Protein AF-A0AB38SPW8-F1 (afdb_monomer)

Solvent-accessible surface area (backbone atoms only — not comparable to full-atom values): 7689 Å² total; per-residue (Å²): 143,69,77,67,73,59,54,62,64,39,61,71,31,59,85,76,38,49,25,60,32,23,37,50,50,33,51,51,52,56,50,49,40,52,75,70,67,44,68,59,58,47,69,52,60,93,46,96,91,50,92,47,53,79,38,78,51,54,71,66,60,35,42,54,54,44,21,67,72,74,71,40,68,67,61,32,56,51,54,50,52,46,43,52,53,12,48,35,24,71,69,79,40,89,57,50,68,67,61,51,50,54,44,49,56,54,50,51,53,53,46,48,69,77,43,65,87,68,58,81,48,73,65,55,54,51,51,55,60,59,72,76,108

Nearest PDB structures (foldseek):
  5mr6-assembly1_E  TM=3.112E-01  e=9.398E+00  Streptomyces sp.

Foldseek 3Di:
DCLVVLVVVLVVCLVPAQLVSLLSLLVSLVVVLVVVVQDQWDFDDPDPVDGGDIDGDDSLVSLVSVCVVVVHPVSSVLSVLSNVSSVCSVVVHHDDSVSSVVSVVSVVVSCCVVCVPPDCPPVNVVVVVVVVD

Sequence (133 aa):
MMGIATLHPSYGLYWVDYSVCASRLRTSLERMMDHFSVAKTRIQKKDPSKLGKRRALDLSARIDMFAKKVGTTEHSETLHALRTIGNLGVHSSKVSQAAMLDTYQLYERALEDLFKDRGESTKDIIKRLRAHR

Structure (mmCIF, N/CA/C/O backbone):
data_AF-A0AB38SPW8-F1
#
_entry.id   AF-A0AB38SPW8-F1
#
loop_
_atom_site.group_PDB
_atom_site.id
_atom_site.type_symbol
_atom_site.label_atom_id
_atom_site.label_alt_id
_atom_site.label_comp_id
_atom_site.label_asym_id
_atom_site.label_entity_id
_atom_site.label_seq_id
_atom_site.pdbx_PDB_ins_code
_atom_site.Cartn_x
_atom_site.Cartn_y
_atom_site.Cartn_z
_atom_site.occupancy
_atom_site.B_iso_or_equiv
_atom_site.auth_seq_id
_atom_site.auth_comp_id
_atom_site.auth_asym_id
_atom_site.auth_atom_id
_atom_site.pdbx_PDB_model_num
ATOM 1 N N . MET A 1 1 ? -8.115 -17.132 2.938 1.00 41.41 1 MET A N 1
ATOM 2 C CA . MET A 1 1 ? -6.715 -17.572 2.747 1.00 41.41 1 MET A CA 1
ATOM 3 C C . MET A 1 1 ? -6.291 -17.329 1.293 1.00 41.41 1 MET A C 1
ATOM 5 O O . MET A 1 1 ? -6.201 -18.265 0.520 1.00 41.41 1 MET A O 1
ATOM 9 N N . MET A 1 2 ? -6.133 -16.067 0.869 1.00 42.22 2 MET A N 1
ATOM 10 C CA . MET A 1 2 ? -5.901 -15.734 -0.556 1.00 42.22 2 MET A CA 1
ATOM 11 C C . MET A 1 2 ? -4.826 -14.649 -0.774 1.00 42.22 2 MET A C 1
ATOM 13 O O . MET A 1 2 ? -4.406 -14.429 -1.905 1.00 42.22 2 MET A O 1
ATOM 17 N N . GLY A 1 3 ? -4.329 -14.018 0.301 1.00 36.84 3 GLY A N 1
ATOM 18 C CA . GLY A 1 3 ? -3.216 -13.057 0.239 1.00 36.84 3 GLY A CA 1
ATOM 19 C C . GLY A 1 3 ? -1.845 -13.710 0.021 1.00 36.84 3 GLY A C 1
ATOM 20 O O . GLY A 1 3 ? -1.005 -13.147 -0.667 1.00 36.84 3 GLY A O 1
ATOM 21 N N . ILE A 1 4 ? -1.647 -14.936 0.519 1.00 48.09 4 ILE A N 1
ATOM 22 C CA . ILE A 1 4 ? -0.383 -15.685 0.373 1.00 48.09 4 ILE A CA 1
ATOM 23 C C . ILE A 1 4 ? -0.200 -16.196 -1.072 1.00 48.09 4 ILE A C 1
ATOM 25 O O . ILE A 1 4 ? 0.916 -16.285 -1.578 1.00 48.09 4 ILE A O 1
ATOM 29 N N . ALA A 1 5 ? -1.302 -16.463 -1.783 1.00 48.09 5 ALA A N 1
ATOM 30 C CA . ALA A 1 5 ? -1.282 -17.143 -3.080 1.00 48.09 5 ALA A CA 1
ATOM 31 C C . ALA A 1 5 ? -0.628 -16.338 -4.224 1.00 48.09 5 ALA A C 1
ATOM 33 O O . ALA A 1 5 ? -0.257 -16.922 -5.237 1.00 48.09 5 ALA A O 1
ATOM 34 N N . THR A 1 6 ? -0.471 -15.016 -4.093 1.00 51.75 6 THR A N 1
ATOM 35 C CA . THR A 1 6 ? 0.195 -14.179 -5.113 1.00 51.75 6 THR A CA 1
ATOM 36 C C . THR A 1 6 ? 1.625 -13.790 -4.789 1.00 51.75 6 THR A C 1
ATOM 38 O O . THR A 1 6 ? 2.342 -13.389 -5.701 1.00 51.75 6 THR A O 1
ATOM 41 N N . LEU A 1 7 ? 2.042 -13.921 -3.530 1.00 56.75 7 LEU A N 1
ATOM 42 C CA . LEU A 1 7 ? 3.407 -13.607 -3.118 1.00 56.75 7 LEU A CA 1
ATOM 43 C C . LEU A 1 7 ? 4.380 -14.696 -3.602 1.00 56.75 7 LEU A C 1
ATOM 45 O O . LEU A 1 7 ? 5.448 -14.402 -4.123 1.00 56.75 7 LEU A O 1
ATOM 49 N N . HIS A 1 8 ? 3.974 -15.966 -3.535 1.00 57.25 8 HIS A N 1
ATOM 50 C CA . HIS A 1 8 ? 4.803 -17.090 -3.981 1.00 57.25 8 HIS A CA 1
ATOM 51 C C . HIS A 1 8 ? 5.211 -17.010 -5.472 1.00 57.25 8 HIS A C 1
ATOM 53 O O . HIS A 1 8 ? 6.401 -17.104 -5.770 1.00 57.25 8 HIS A O 1
ATOM 59 N N . PRO A 1 9 ? 4.296 -16.762 -6.436 1.00 56.66 9 PRO A N 1
ATOM 60 C CA . PRO A 1 9 ? 4.699 -16.574 -7.830 1.00 56.66 9 PRO A CA 1
ATOM 61 C C . PRO A 1 9 ? 5.486 -15.276 -8.100 1.00 56.66 9 PRO A C 1
ATOM 63 O O . PRO A 1 9 ? 6.168 -15.212 -9.121 1.00 56.66 9 PRO A O 1
ATOM 66 N N . SER A 1 10 ? 5.445 -14.250 -7.233 1.00 54.62 10 SER A N 1
ATOM 67 C CA . SER A 1 10 ? 6.253 -13.033 -7.440 1.00 54.62 10 SER A CA 1
ATOM 68 C C . SER A 1 10 ? 7.738 -13.249 -7.130 1.00 54.62 10 SER A C 1
ATOM 70 O O . SER A 1 10 ? 8.581 -12.688 -7.826 1.00 54.62 10 SER A O 1
ATOM 72 N N . TYR A 1 11 ? 8.074 -14.113 -6.164 1.00 57.47 11 TYR A N 1
ATOM 73 C CA . TYR A 1 11 ? 9.465 -14.506 -5.887 1.00 57.47 11 TYR A CA 1
ATOM 74 C C . TYR A 1 11 ? 10.111 -15.261 -7.057 1.00 57.47 11 TYR A C 1
ATOM 76 O O . TYR A 1 11 ? 11.290 -15.060 -7.338 1.00 57.47 11 TYR A O 1
ATOM 84 N N . GLY A 1 12 ? 9.341 -16.073 -7.792 1.00 56.03 12 GLY A N 1
ATOM 85 C CA . GLY A 1 12 ? 9.834 -16.771 -8.987 1.00 56.03 12 GLY A CA 1
ATOM 86 C C . GLY A 1 12 ? 10.189 -15.836 -10.152 1.00 56.03 12 GLY A C 1
ATOM 87 O O . GLY A 1 12 ? 11.064 -16.155 -10.949 1.00 56.03 12 GLY A O 1
ATOM 88 N N . LEU A 1 13 ? 9.552 -14.661 -10.230 1.00 54.31 13 LEU A N 1
ATOM 89 C CA . LEU A 1 13 ? 9.802 -13.651 -11.267 1.00 54.31 13 LEU A CA 1
ATOM 90 C C . LEU A 1 13 ? 10.884 -12.632 -10.881 1.00 54.31 13 LEU A C 1
ATOM 92 O O . LEU A 1 13 ? 11.370 -11.921 -11.762 1.00 54.31 13 LEU A O 1
ATOM 96 N N . TYR A 1 14 ? 11.282 -12.570 -9.602 1.00 50.28 14 TYR A N 1
ATOM 97 C CA . TYR A 1 14 ? 12.326 -11.659 -9.108 1.00 50.28 14 TYR A CA 1
ATOM 98 C C . TYR A 1 14 ? 13.643 -11.817 -9.878 1.00 50.28 14 TYR A C 1
ATOM 100 O O . TYR A 1 14 ? 14.349 -10.843 -10.101 1.00 50.28 14 TYR A O 1
ATOM 108 N N . TRP A 1 15 ? 13.934 -13.027 -10.353 1.00 54.03 15 TRP 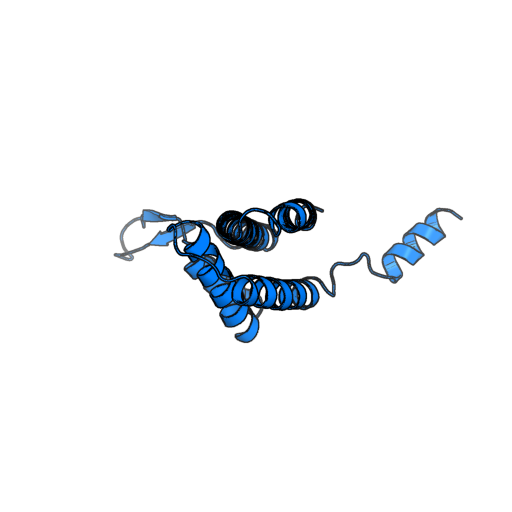A N 1
ATOM 109 C CA . TRP A 1 15 ? 15.149 -13.339 -11.105 1.00 54.03 15 TRP A CA 1
ATOM 110 C C . TRP A 1 15 ? 15.041 -13.086 -12.619 1.00 54.03 15 TRP A C 1
ATOM 112 O O . TRP A 1 15 ? 16.022 -13.288 -13.327 1.00 54.03 15 TRP A O 1
ATOM 122 N N . VAL A 1 16 ? 13.872 -12.664 -13.126 1.00 62.25 16 VAL A N 1
ATOM 123 C CA . VAL A 1 16 ? 13.577 -12.604 -14.573 1.00 62.25 16 VAL A CA 1
ATOM 124 C C . VAL A 1 16 ? 13.152 -11.205 -15.035 1.00 62.25 16 VAL A C 1
ATOM 126 O O . VAL A 1 16 ? 13.664 -10.733 -16.045 1.00 62.25 16 VAL A O 1
ATOM 129 N N . ASP A 1 17 ? 12.255 -10.519 -14.311 1.00 75.31 17 ASP A N 1
ATOM 130 C CA . ASP A 1 17 ? 11.791 -9.168 -14.677 1.00 75.31 17 ASP A CA 1
ATOM 131 C C . ASP A 1 17 ? 11.225 -8.392 -13.465 1.00 75.31 17 ASP A C 1
ATOM 133 O O . ASP A 1 17 ? 10.139 -8.681 -12.941 1.00 75.31 17 ASP A O 1
ATOM 137 N N . TYR A 1 18 ? 11.953 -7.359 -13.029 1.00 77.81 18 TYR A N 1
ATOM 138 C CA . TYR A 1 18 ? 11.565 -6.501 -11.903 1.00 77.81 18 TYR A CA 1
ATOM 139 C C . TYR A 1 18 ? 10.311 -5.661 -12.174 1.00 77.81 18 TYR A C 1
ATOM 141 O O . TYR A 1 18 ? 9.543 -5.390 -11.248 1.00 77.81 18 TYR A O 1
ATOM 149 N N . SER A 1 19 ? 10.056 -5.280 -13.424 1.00 77.50 19 SER A N 1
ATOM 150 C CA . SER A 1 19 ? 8.868 -4.513 -13.798 1.00 77.50 19 SER A CA 1
ATOM 151 C C . SER A 1 19 ? 7.610 -5.377 -13.685 1.00 77.50 19 SER A C 1
ATOM 153 O O . SER A 1 19 ? 6.594 -4.941 -13.130 1.00 77.50 19 SER A O 1
ATOM 155 N N . VAL A 1 20 ? 7.694 -6.650 -14.084 1.00 81.50 20 VAL A N 1
ATOM 156 C CA . VAL A 1 20 ? 6.607 -7.612 -13.852 1.00 81.50 20 VAL A CA 1
ATOM 157 C C . VAL A 1 20 ? 6.392 -7.827 -12.351 1.00 81.50 20 VAL A C 1
ATOM 159 O O . VAL A 1 20 ? 5.244 -7.792 -11.899 1.00 81.50 20 VAL A O 1
ATOM 162 N N . CYS A 1 21 ? 7.457 -7.969 -11.557 1.00 82.62 21 CYS A N 1
ATOM 163 C CA . CYS A 1 21 ? 7.348 -8.100 -10.099 1.00 82.62 21 CYS A CA 1
ATOM 164 C C . CYS A 1 21 ? 6.623 -6.914 -9.453 1.00 82.62 21 CYS A C 1
ATOM 166 O O . CYS A 1 21 ? 5.662 -7.109 -8.706 1.00 82.62 21 CYS A O 1
ATOM 168 N N . ALA A 1 22 ? 7.025 -5.688 -9.792 1.00 84.00 22 ALA A N 1
ATOM 169 C CA . ALA A 1 22 ? 6.387 -4.466 -9.316 1.00 84.00 22 ALA A CA 1
ATOM 170 C C . ALA A 1 22 ? 4.882 -4.436 -9.659 1.00 84.00 22 ALA A C 1
ATOM 172 O O . ALA A 1 22 ? 4.043 -4.166 -8.794 1.00 84.00 22 ALA A O 1
ATOM 173 N N . SER A 1 23 ? 4.505 -4.813 -10.886 1.00 84.69 23 SER A N 1
ATOM 174 C CA . SER A 1 23 ? 3.090 -4.869 -11.289 1.00 84.69 23 SER A CA 1
ATOM 175 C C . SER A 1 23 ? 2.269 -5.891 -10.476 1.00 84.69 23 SER A C 1
ATOM 177 O O . SER A 1 23 ? 1.108 -5.642 -10.115 1.00 84.69 23 SER A O 1
ATOM 179 N N . ARG A 1 24 ? 2.871 -7.038 -10.128 1.00 87.44 24 ARG A N 1
ATOM 180 C CA . ARG A 1 24 ? 2.243 -8.078 -9.297 1.00 87.44 24 ARG A CA 1
ATOM 181 C C . ARG A 1 24 ? 2.108 -7.636 -7.849 1.00 87.44 24 ARG A C 1
ATOM 183 O O . ARG A 1 24 ? 1.055 -7.871 -7.257 1.00 87.44 24 ARG A O 1
ATOM 190 N N . LEU A 1 25 ? 3.097 -6.921 -7.320 1.00 87.94 25 LEU A N 1
ATOM 191 C CA . LEU A 1 25 ? 3.023 -6.316 -5.994 1.00 87.94 25 LEU A CA 1
ATOM 192 C C . LEU A 1 25 ? 1.873 -5.307 -5.913 1.00 87.94 25 LEU A C 1
ATOM 194 O O . LEU A 1 25 ? 1.058 -5.374 -4.993 1.00 87.94 25 LEU A O 1
ATOM 198 N N . ARG A 1 26 ? 1.717 -4.449 -6.930 1.00 89.94 26 ARG A N 1
ATOM 199 C CA . ARG A 1 26 ? 0.579 -3.517 -7.031 1.00 89.94 26 ARG A CA 1
ATOM 200 C C . ARG A 1 26 ? -0.764 -4.250 -6.999 1.00 89.94 26 ARG A C 1
ATOM 202 O O . ARG A 1 26 ? -1.674 -3.857 -6.276 1.00 89.94 26 ARG A O 1
ATOM 209 N N . THR A 1 27 ? -0.872 -5.344 -7.750 1.00 91.12 27 THR A N 1
ATOM 210 C CA . THR A 1 27 ? -2.079 -6.188 -7.772 1.00 91.12 27 THR A CA 1
ATOM 211 C C . THR A 1 27 ? -2.342 -6.821 -6.400 1.00 91.12 27 THR A C 1
ATOM 213 O O . THR A 1 27 ? -3.485 -6.907 -5.955 1.00 91.12 27 THR A O 1
ATOM 216 N N . SER A 1 28 ? -1.290 -7.247 -5.697 1.00 90.50 28 SER A N 1
ATOM 217 C CA . SER A 1 28 ? -1.390 -7.767 -4.330 1.00 90.50 28 SER A CA 1
ATOM 218 C C . SER A 1 28 ? -1.899 -6.698 -3.356 1.00 90.50 28 SER A C 1
ATOM 220 O O . SER A 1 28 ? -2.773 -6.970 -2.532 1.00 90.50 28 SER A O 1
ATOM 222 N N . LEU A 1 29 ? -1.442 -5.452 -3.504 1.00 91.19 29 LEU A N 1
ATOM 223 C CA . LEU A 1 29 ? -1.918 -4.314 -2.719 1.00 91.19 29 LEU A CA 1
ATOM 224 C C . LEU A 1 29 ? -3.406 -4.012 -2.977 1.00 91.19 29 LEU A C 1
ATOM 226 O O . LEU A 1 29 ? -4.164 -3.791 -2.035 1.00 91.19 29 LEU A O 1
ATOM 230 N N . GLU A 1 30 ? -3.871 -4.087 -4.228 1.00 92.00 30 GLU A N 1
ATOM 231 C CA . GLU A 1 30 ? -5.303 -3.964 -4.555 1.00 92.00 30 GLU A CA 1
ATOM 232 C C . GLU A 1 30 ? -6.147 -5.050 -3.875 1.00 92.00 30 GLU A C 1
ATOM 234 O O . GLU A 1 30 ? -7.219 -4.759 -3.336 1.00 92.00 30 GLU A O 1
ATOM 239 N N . ARG A 1 31 ? -5.648 -6.293 -3.851 1.00 90.38 31 ARG A N 1
ATOM 240 C CA . ARG A 1 31 ? -6.297 -7.417 -3.160 1.00 90.38 31 ARG A CA 1
ATOM 241 C C . ARG A 1 31 ? -6.298 -7.243 -1.647 1.00 90.38 31 ARG A C 1
ATOM 243 O O . ARG A 1 31 ? -7.265 -7.624 -0.996 1.00 90.38 31 ARG A O 1
ATOM 250 N N . MET A 1 32 ? -5.256 -6.644 -1.078 1.00 89.50 32 MET A N 1
ATOM 251 C CA . MET A 1 32 ? -5.236 -6.289 0.340 1.00 89.50 32 MET A CA 1
ATOM 252 C C . MET A 1 32 ? -6.342 -5.278 0.664 1.00 89.50 32 MET A C 1
ATOM 254 O O . MET A 1 32 ? -7.075 -5.463 1.634 1.00 89.50 32 MET A O 1
ATOM 258 N N . MET A 1 33 ? -6.522 -4.249 -0.167 1.00 92.06 33 MET A N 1
ATOM 259 C CA . MET A 1 33 ? -7.621 -3.293 0.010 1.00 92.06 33 MET A CA 1
ATOM 260 C C . MET A 1 33 ? -8.993 -3.979 -0.080 1.00 92.06 33 MET A C 1
ATOM 262 O O . MET A 1 33 ? -9.912 -3.629 0.662 1.00 92.06 33 MET A O 1
ATOM 266 N N . ASP A 1 34 ? -9.132 -4.976 -0.960 1.00 91.81 34 ASP A N 1
ATOM 267 C CA . ASP A 1 34 ? -10.335 -5.811 -1.052 1.00 91.81 34 ASP A CA 1
ATOM 268 C C . ASP A 1 34 ? -10.551 -6.642 0.223 1.00 91.81 34 ASP A C 1
ATOM 270 O O . ASP A 1 34 ? -11.660 -6.653 0.752 1.00 91.81 34 ASP A O 1
ATOM 274 N N . HIS A 1 35 ? -9.499 -7.271 0.757 1.00 88.56 35 HIS A N 1
ATOM 275 C CA . HIS A 1 35 ? -9.541 -8.059 1.999 1.00 88.56 35 HIS A CA 1
ATOM 276 C C . HIS A 1 35 ? -10.014 -7.234 3.200 1.00 88.56 35 HIS A C 1
ATOM 278 O O . HIS A 1 35 ? -10.766 -7.718 4.039 1.00 88.56 35 HIS A O 1
ATOM 284 N N . PHE A 1 36 ? -9.614 -5.965 3.272 1.00 88.31 36 PHE A N 1
ATOM 285 C CA . PHE A 1 36 ? -10.057 -5.045 4.319 1.00 88.31 36 PHE A CA 1
ATOM 286 C C . PHE A 1 36 ? -11.389 -4.342 4.014 1.00 88.31 36 PHE A C 1
ATOM 288 O O . PHE A 1 36 ? -11.779 -3.422 4.745 1.00 88.31 36 PHE A O 1
ATOM 295 N N . SER A 1 37 ? -12.105 -4.762 2.968 1.00 91.25 37 SER A N 1
ATOM 296 C CA . SER A 1 37 ? -13.394 -4.204 2.543 1.00 91.25 37 SER A CA 1
ATOM 297 C C . SER A 1 37 ? -13.351 -2.691 2.308 1.00 91.25 37 SER A C 1
ATOM 299 O O . SER A 1 37 ? -14.291 -1.965 2.637 1.00 91.25 37 SER A O 1
ATOM 301 N N . VAL A 1 38 ? -12.244 -2.185 1.756 1.00 91.81 38 VAL A N 1
ATOM 302 C CA . VAL A 1 38 ? -12.113 -0.774 1.379 1.00 91.81 38 VAL A CA 1
ATOM 303 C C . VAL A 1 38 ? -12.932 -0.526 0.118 1.00 91.81 38 VAL A C 1
ATOM 305 O O . VAL A 1 38 ? -12.738 -1.200 -0.900 1.00 91.81 38 VAL A O 1
ATOM 308 N N . ALA A 1 39 ? -13.827 0.463 0.172 1.00 91.81 39 ALA A N 1
ATOM 309 C CA . ALA A 1 39 ? -14.739 0.788 -0.919 1.00 91.81 39 ALA A CA 1
ATOM 310 C C . ALA A 1 39 ? -14.005 0.971 -2.261 1.00 91.81 39 ALA A C 1
ATOM 312 O O . ALA A 1 39 ? -12.966 1.623 -2.340 1.00 91.81 39 ALA A O 1
ATOM 313 N N . LYS A 1 40 ? -14.578 0.416 -3.335 1.00 91.81 40 LYS A N 1
ATOM 314 C CA . LYS A 1 40 ? -14.063 0.552 -4.713 1.00 91.81 40 LYS A CA 1
ATOM 315 C C . LYS A 1 40 ? -14.622 1.769 -5.442 1.00 91.81 40 LYS A C 1
ATOM 317 O O . LYS A 1 40 ? -14.141 2.135 -6.506 1.00 91.81 40 LYS A O 1
ATOM 322 N N . THR A 1 41 ? -15.675 2.376 -4.902 1.00 91.56 41 THR A N 1
ATOM 323 C CA . THR A 1 41 ? -16.383 3.479 -5.549 1.00 91.56 41 THR A CA 1
ATOM 324 C C . THR A 1 41 ? -16.828 4.508 -4.532 1.00 91.56 41 THR A C 1
ATOM 326 O O . THR A 1 41 ? -17.261 4.134 -3.444 1.00 91.56 41 THR A O 1
ATOM 329 N N . ARG A 1 42 ? -16.836 5.780 -4.924 1.00 87.50 42 ARG A N 1
ATOM 330 C CA . ARG A 1 42 ? -17.402 6.881 -4.141 1.00 87.50 42 ARG A CA 1
ATOM 331 C C . ARG A 1 42 ? -18.461 7.610 -4.956 1.00 87.50 42 ARG A C 1
ATOM 333 O O . ARG A 1 42 ? -18.341 7.742 -6.174 1.00 87.50 42 ARG A O 1
ATOM 340 N N . ILE A 1 43 ? -19.491 8.104 -4.278 1.00 86.44 43 ILE A N 1
ATOM 341 C CA . ILE A 1 43 ? -20.452 9.030 -4.874 1.00 86.44 43 ILE A CA 1
ATOM 342 C C . ILE A 1 43 ? -19.819 10.423 -4.846 1.00 86.44 43 ILE A C 1
ATOM 344 O O . ILE A 1 43 ? -19.567 10.974 -3.777 1.00 86.44 43 ILE A O 1
ATOM 348 N N . GLN A 1 44 ? -19.538 10.998 -6.015 1.00 76.81 44 GLN A N 1
ATOM 349 C CA . GLN A 1 44 ? -19.210 12.419 -6.117 1.00 76.81 44 GLN A CA 1
ATOM 350 C C . GLN A 1 44 ? -20.515 13.210 -6.217 1.00 76.81 44 GLN A C 1
ATOM 352 O O . GLN A 1 44 ? -21.162 13.227 -7.267 1.00 76.81 44 GLN A O 1
ATOM 357 N N . LYS A 1 45 ? -20.894 13.874 -5.123 1.00 72.44 45 LYS A N 1
ATOM 358 C CA . LYS A 1 45 ? -21.898 14.940 -5.154 1.00 72.44 45 LYS A CA 1
ATOM 359 C C . LYS A 1 45 ? -21.184 16.262 -5.433 1.00 72.44 45 LYS A C 1
ATOM 361 O O . LYS A 1 45 ? -20.378 16.701 -4.624 1.00 72.44 45 LYS A O 1
ATOM 366 N N . LYS A 1 46 ? -21.450 16.856 -6.600 1.00 67.62 46 LYS A N 1
ATOM 367 C CA . LYS A 1 46 ? -21.061 18.245 -6.918 1.00 67.62 46 LYS A CA 1
ATOM 368 C C . LYS A 1 46 ? -22.072 19.259 -6.377 1.00 67.62 46 LYS A C 1
ATOM 370 O O . LYS A 1 46 ? -21.712 20.400 -6.144 1.00 67.62 46 LYS A O 1
ATOM 375 N N . ASP A 1 47 ? -23.314 18.821 -6.195 1.00 72.94 47 ASP A N 1
ATOM 376 C CA . ASP A 1 47 ? -24.444 19.620 -5.740 1.00 72.94 47 ASP A CA 1
ATOM 377 C C . ASP A 1 47 ? -25.263 18.746 -4.770 1.00 72.94 47 ASP A C 1
ATOM 379 O O . ASP A 1 47 ? -25.596 17.609 -5.133 1.00 72.94 47 ASP A O 1
ATOM 383 N N . PRO A 1 48 ? -25.541 19.201 -3.535 1.00 70.69 48 PRO A N 1
ATOM 384 C CA . PRO A 1 48 ? -26.322 18.436 -2.566 1.00 70.69 48 PRO A CA 1
ATOM 385 C C . PRO A 1 48 ? -27.758 18.142 -3.030 1.00 70.69 48 PRO A C 1
ATOM 387 O O . PRO A 1 48 ? -28.334 17.162 -2.557 1.00 70.69 48 PRO A O 1
ATOM 390 N N . SER A 1 49 ? -28.295 18.915 -3.984 1.00 69.56 49 SER A N 1
ATOM 391 C CA . SER A 1 49 ? -29.652 18.760 -4.526 1.00 69.56 49 SER A CA 1
ATOM 392 C C . SER A 1 49 ? -29.796 17.689 -5.620 1.00 69.56 49 SER A C 1
ATOM 394 O O . SER A 1 49 ? -30.915 17.308 -5.957 1.00 69.56 49 SER A O 1
ATOM 396 N N . LYS A 1 50 ? -28.692 17.161 -6.176 1.00 75.38 50 LYS A N 1
ATOM 397 C CA . LYS A 1 50 ? -28.717 16.182 -7.283 1.00 75.38 50 LYS A CA 1
ATOM 398 C C . LYS A 1 50 ? -28.153 14.824 -6.868 1.00 75.38 50 LYS A C 1
ATOM 400 O O . LYS A 1 50 ? -27.235 14.728 -6.047 1.00 75.38 50 LYS A O 1
ATOM 405 N N . LEU A 1 51 ? -28.661 13.750 -7.486 1.00 72.44 51 LEU A N 1
ATOM 406 C CA . LEU A 1 51 ? -28.058 12.420 -7.352 1.00 72.44 51 LEU A CA 1
ATOM 407 C C . LEU A 1 51 ? -26.606 12.464 -7.852 1.00 72.44 51 LEU A C 1
ATOM 409 O O . LEU A 1 51 ? -26.322 12.813 -8.999 1.00 72.44 51 LEU A O 1
ATOM 413 N N . GLY A 1 52 ? -25.672 12.134 -6.960 1.00 79.50 52 GLY A N 1
ATOM 414 C CA . GLY A 1 52 ? -24.248 12.147 -7.264 1.00 79.50 52 GLY A CA 1
ATOM 415 C C . GLY A 1 52 ? -23.857 11.011 -8.209 1.00 79.50 52 GLY A C 1
ATOM 416 O O . GLY A 1 52 ? -24.437 9.926 -8.180 1.00 79.50 52 GLY A O 1
ATOM 417 N N . LYS A 1 53 ? -22.829 11.238 -9.032 1.00 83.50 53 LYS A N 1
ATOM 418 C CA . LYS A 1 53 ? -22.309 10.206 -9.939 1.00 83.50 53 LYS A CA 1
ATOM 419 C C . LYS A 1 53 ? -21.391 9.254 -9.175 1.00 83.50 53 LYS A C 1
ATOM 421 O O . LYS A 1 53 ? -20.507 9.695 -8.435 1.00 83.50 53 LYS A O 1
ATOM 426 N N . ARG A 1 54 ? -21.570 7.947 -9.378 1.00 87.12 54 ARG A N 1
ATOM 427 C CA . ARG A 1 54 ? -20.667 6.918 -8.849 1.00 87.12 54 ARG A CA 1
ATOM 428 C C . ARG A 1 54 ? -19.375 6.924 -9.665 1.00 87.12 54 ARG A C 1
ATOM 430 O O . ARG A 1 54 ? -19.420 6.793 -10.884 1.00 87.12 54 ARG A O 1
ATOM 437 N N . ARG A 1 55 ? -18.229 7.083 -9.003 1.00 88.06 55 ARG A N 1
ATOM 438 C CA . ARG A 1 55 ? -16.900 6.971 -9.623 1.00 88.06 55 ARG A CA 1
ATOM 439 C C . ARG A 1 55 ? -16.081 5.890 -8.938 1.00 88.06 55 ARG A C 1
ATOM 441 O O . ARG A 1 55 ? -16.193 5.722 -7.723 1.00 88.06 55 ARG A O 1
ATOM 448 N N . ALA A 1 56 ? -15.275 5.175 -9.719 1.00 89.50 56 ALA A N 1
ATOM 449 C CA . ALA A 1 56 ? -14.270 4.265 -9.188 1.00 89.50 56 ALA A CA 1
ATOM 450 C C . ALA A 1 56 ? -13.212 5.051 -8.401 1.00 89.50 56 ALA A C 1
ATOM 452 O O . ALA A 1 56 ? -12.873 6.179 -8.762 1.00 89.50 56 ALA A O 1
ATOM 453 N N . LEU A 1 57 ? -12.744 4.464 -7.305 1.00 91.38 57 LEU A N 1
ATOM 454 C CA . LEU A 1 57 ? -11.616 4.964 -6.533 1.00 91.38 57 LEU A CA 1
ATOM 455 C C . LEU A 1 57 ? -10.341 4.323 -7.073 1.00 91.38 57 LEU A C 1
ATOM 457 O O . LEU A 1 57 ? -10.297 3.106 -7.263 1.00 91.38 57 LEU A O 1
ATOM 461 N N . ASP A 1 58 ? -9.318 5.140 -7.303 1.00 93.38 58 ASP A N 1
ATOM 462 C CA . ASP A 1 58 ? -7.982 4.641 -7.603 1.00 93.38 58 ASP A CA 1
ATOM 463 C C . ASP A 1 58 ? -7.326 4.031 -6.352 1.00 93.38 58 ASP A C 1
ATOM 465 O O . ASP A 1 58 ? -7.822 4.146 -5.226 1.00 93.38 58 ASP A O 1
ATOM 469 N N . LEU A 1 59 ? -6.194 3.355 -6.547 1.00 92.75 59 LEU A N 1
ATOM 470 C CA . LEU A 1 59 ? -5.479 2.712 -5.449 1.00 92.75 59 LEU A CA 1
ATOM 471 C C . LEU A 1 59 ? -4.984 3.725 -4.401 1.00 92.75 59 LEU A C 1
ATOM 473 O O . LEU A 1 59 ? -4.989 3.398 -3.219 1.00 92.75 59 LEU A O 1
ATOM 477 N N . SER A 1 60 ? -4.634 4.954 -4.804 1.00 93.69 60 SER A N 1
ATOM 478 C CA . SER A 1 60 ? -4.246 6.029 -3.876 1.00 93.69 60 SER A CA 1
ATOM 479 C C . SER A 1 60 ? -5.352 6.313 -2.873 1.00 93.69 60 SER A C 1
ATOM 481 O O . SER A 1 60 ? -5.158 6.200 -1.668 1.00 93.69 60 SER A O 1
ATOM 483 N N . ALA A 1 61 ? -6.538 6.634 -3.384 1.00 92.88 61 ALA A N 1
ATOM 484 C CA . ALA A 1 61 ? -7.678 7.010 -2.575 1.00 92.88 61 ALA A CA 1
ATOM 485 C C . ALA A 1 61 ? -8.145 5.844 -1.697 1.00 92.88 61 ALA A C 1
ATOM 487 O O . ALA A 1 61 ? -8.626 6.059 -0.586 1.00 92.88 61 ALA A O 1
ATOM 488 N N . ARG A 1 62 ? -7.990 4.601 -2.174 1.00 94.81 62 ARG A N 1
ATOM 489 C CA . ARG A 1 62 ? -8.258 3.406 -1.365 1.00 94.81 62 ARG A CA 1
ATOM 490 C C . ARG A 1 62 ? -7.265 3.268 -0.207 1.00 94.81 62 ARG A C 1
ATOM 492 O O . ARG A 1 62 ? -7.714 3.001 0.903 1.00 94.81 62 ARG A O 1
ATOM 499 N N . ILE A 1 63 ? -5.970 3.512 -0.424 1.00 93.19 63 ILE A N 1
ATOM 500 C CA . ILE A 1 63 ? -4.958 3.527 0.649 1.00 93.19 63 ILE A CA 1
ATOM 501 C C . ILE A 1 63 ? -5.281 4.612 1.683 1.00 93.19 63 ILE A C 1
ATOM 503 O O . ILE A 1 63 ? -5.310 4.322 2.875 1.00 93.19 63 ILE A O 1
ATOM 507 N N . ASP A 1 64 ? -5.640 5.822 1.250 1.00 91.50 64 ASP A N 1
ATOM 508 C CA . ASP A 1 64 ? -5.992 6.912 2.173 1.00 91.50 64 ASP A CA 1
ATOM 509 C C . ASP A 1 64 ? -7.228 6.573 3.023 1.00 91.50 64 ASP A C 1
ATOM 511 O O . ASP A 1 64 ? -7.299 6.878 4.215 1.00 91.50 64 ASP A O 1
ATOM 515 N N . MET A 1 65 ? -8.229 5.926 2.418 1.00 90.62 65 MET A N 1
ATOM 516 C CA . MET A 1 65 ? -9.404 5.438 3.143 1.00 90.62 65 MET A CA 1
ATOM 517 C C . MET A 1 65 ? -9.053 4.312 4.116 1.00 90.62 65 MET A C 1
ATOM 519 O O . MET A 1 65 ? -9.620 4.249 5.206 1.00 90.62 65 MET A O 1
ATOM 523 N N . PHE A 1 66 ? -8.137 3.428 3.730 1.00 91.00 66 PHE A N 1
ATOM 524 C CA . PHE A 1 66 ? -7.655 2.354 4.585 1.00 91.00 66 PHE A CA 1
ATOM 525 C C . PHE A 1 66 ? -6.897 2.891 5.802 1.00 91.00 66 PHE A C 1
ATOM 527 O O . PHE A 1 66 ? -7.212 2.502 6.924 1.00 91.00 66 PHE A O 1
ATOM 534 N N . ALA A 1 67 ? -5.981 3.838 5.607 1.00 88.44 67 ALA A N 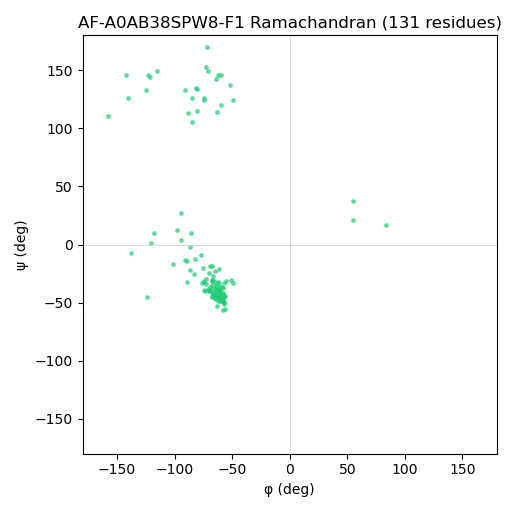1
ATOM 535 C CA . ALA A 1 67 ? -5.237 4.475 6.689 1.00 88.44 67 ALA A CA 1
ATOM 536 C C . ALA A 1 67 ? -6.173 5.143 7.707 1.00 88.44 67 ALA A C 1
ATOM 538 O O . ALA A 1 67 ? -6.033 4.943 8.910 1.00 88.44 67 ALA A O 1
ATOM 539 N N . LYS A 1 68 ? -7.214 5.842 7.229 1.00 87.81 68 LYS A N 1
ATOM 540 C CA . LYS A 1 68 ? -8.270 6.400 8.094 1.00 87.81 68 LYS A CA 1
ATOM 541 C C . LYS A 1 68 ? -9.041 5.334 8.873 1.00 87.81 68 LYS A C 1
ATOM 543 O O . LYS A 1 68 ? -9.490 5.607 9.978 1.00 87.81 68 LYS A O 1
ATOM 548 N N . LYS A 1 69 ? -9.225 4.144 8.295 1.00 86.31 69 LYS A N 1
ATOM 549 C CA . LYS A 1 69 ? -9.932 3.024 8.930 1.00 86.31 69 LYS A CA 1
ATOM 550 C C . LYS A 1 69 ? -9.094 2.351 10.021 1.00 86.31 69 LYS A C 1
ATOM 552 O O . LYS A 1 69 ? -9.662 1.942 11.026 1.00 86.31 69 LYS A O 1
ATOM 557 N N . VAL A 1 70 ? -7.787 2.204 9.809 1.00 82.38 70 VAL A N 1
ATOM 558 C CA . VAL A 1 70 ? -6.866 1.554 10.762 1.00 82.38 70 VAL A CA 1
ATOM 559 C C . VAL A 1 70 ? -6.326 2.539 11.804 1.00 82.38 70 VAL A C 1
ATOM 561 O O . VAL A 1 70 ? -5.955 2.128 12.896 1.00 82.38 70 VAL A O 1
ATOM 564 N N . GLY A 1 71 ? -6.344 3.841 11.507 1.00 79.06 71 GLY A N 1
ATOM 565 C CA . GLY A 1 71 ? -5.960 4.894 12.446 1.00 79.06 71 GLY A CA 1
ATOM 566 C C . GLY A 1 71 ? -4.455 5.154 12.524 1.00 79.06 71 GLY A C 1
ATOM 567 O O . GLY A 1 71 ? -4.014 5.786 13.478 1.00 79.06 71 GLY A O 1
ATOM 568 N N . THR A 1 72 ? -3.664 4.699 11.545 1.00 75.31 72 THR A N 1
ATOM 569 C CA . THR A 1 72 ? -2.208 4.912 11.526 1.00 75.31 72 THR A CA 1
ATOM 570 C C . THR A 1 72 ? -1.757 5.580 10.226 1.00 75.31 72 THR A C 1
ATOM 572 O O . THR A 1 72 ? -2.160 5.203 9.121 1.00 75.31 72 THR A O 1
ATOM 575 N N . THR A 1 73 ? -0.920 6.610 10.353 1.00 75.81 73 THR A N 1
ATOM 576 C CA . THR A 1 73 ? -0.320 7.328 9.215 1.00 75.81 73 THR A CA 1
ATOM 577 C C . THR A 1 73 ? 0.822 6.535 8.585 1.00 75.81 73 THR A C 1
ATOM 579 O O . THR A 1 73 ? 0.963 6.544 7.365 1.00 75.81 73 THR A O 1
ATOM 582 N N . GLU A 1 74 ? 1.562 5.775 9.393 1.00 78.19 74 GLU A N 1
ATOM 583 C CA . GLU A 1 74 ? 2.691 4.936 8.970 1.00 78.19 74 GLU A CA 1
ATOM 584 C C . GLU A 1 74 ? 2.292 3.901 7.905 1.00 78.19 74 GLU A C 1
ATOM 586 O O . GLU A 1 74 ? 2.979 3.734 6.894 1.00 78.19 74 GLU A O 1
ATOM 591 N N . HIS A 1 75 ? 1.130 3.252 8.057 1.00 78.81 75 HIS A N 1
ATOM 592 C CA . HIS A 1 75 ? 0.627 2.338 7.029 1.00 78.81 75 HIS A CA 1
ATOM 593 C C . HIS A 1 75 ? 0.245 3.076 5.741 1.00 78.81 75 HIS A C 1
ATOM 595 O O . HIS A 1 75 ? 0.396 2.515 4.660 1.00 78.81 75 HIS A O 1
ATOM 601 N N . SER A 1 76 ? -0.212 4.330 5.812 1.00 84.06 76 SER A N 1
ATOM 602 C CA . SER A 1 76 ? -0.504 5.121 4.609 1.00 84.06 76 SER A CA 1
ATOM 603 C C . SER A 1 76 ? 0.758 5.349 3.782 1.00 84.06 76 SER A C 1
ATOM 605 O O . SER A 1 76 ? 0.798 5.019 2.597 1.00 84.06 76 SER A O 1
ATOM 607 N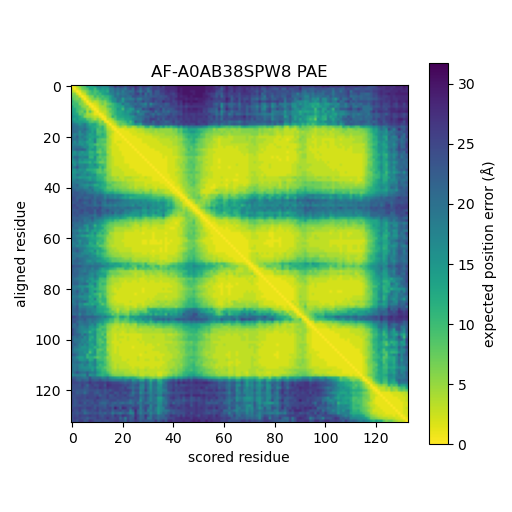 N . GLU A 1 77 ? 1.807 5.871 4.421 1.00 86.69 77 GLU A N 1
ATOM 608 C CA . GLU A 1 77 ? 3.089 6.177 3.777 1.00 86.69 77 GLU A CA 1
ATOM 609 C C . GLU A 1 77 ? 3.722 4.917 3.192 1.00 86.69 77 GLU A C 1
ATOM 611 O O . GLU A 1 77 ? 4.102 4.893 2.019 1.00 86.69 77 GLU A O 1
ATOM 616 N N . THR A 1 78 ? 3.716 3.838 3.975 1.00 87.62 78 THR A N 1
ATOM 617 C CA . THR A 1 78 ? 4.191 2.520 3.557 1.00 87.62 78 THR A CA 1
ATOM 618 C C . THR A 1 78 ? 3.473 2.036 2.297 1.00 87.62 78 THR A C 1
ATOM 620 O O . THR A 1 78 ? 4.105 1.746 1.281 1.00 87.62 78 THR A O 1
ATOM 623 N N . LEU A 1 79 ? 2.139 1.981 2.308 1.00 89.56 79 LEU A N 1
ATOM 624 C CA . LEU A 1 79 ? 1.370 1.461 1.174 1.00 89.56 79 LEU A CA 1
ATOM 625 C C . LEU A 1 79 ? 1.471 2.381 -0.060 1.00 89.56 79 LEU A C 1
ATOM 627 O O . LEU A 1 79 ? 1.454 1.890 -1.192 1.00 89.56 79 LEU A O 1
ATOM 631 N N . HIS A 1 80 ? 1.631 3.696 0.124 1.00 91.94 80 HIS A N 1
ATOM 632 C CA . HIS A 1 80 ? 1.891 4.634 -0.976 1.00 91.94 80 HIS A CA 1
ATOM 633 C C . HIS A 1 80 ? 3.284 4.465 -1.588 1.00 91.94 80 HIS A C 1
ATOM 635 O O . HIS A 1 80 ? 3.415 4.573 -2.814 1.00 91.94 80 HIS A O 1
ATOM 641 N N . ALA A 1 81 ? 4.305 4.156 -0.787 1.00 89.88 81 ALA A N 1
ATOM 642 C CA . ALA A 1 81 ? 5.636 3.816 -1.288 1.00 89.88 81 ALA A CA 1
ATOM 643 C C . ALA A 1 81 ? 5.582 2.547 -2.157 1.00 89.88 81 ALA A C 1
ATOM 645 O O . ALA A 1 81 ? 6.003 2.568 -3.318 1.00 89.88 81 ALA A O 1
ATOM 646 N N . LEU A 1 82 ? 4.932 1.488 -1.658 1.00 89.44 82 LEU A N 1
ATOM 647 C CA . LEU A 1 82 ? 4.712 0.239 -2.398 1.00 89.44 82 LEU A CA 1
ATOM 648 C C . LEU A 1 82 ? 3.959 0.464 -3.717 1.00 89.44 82 LEU A C 1
ATOM 650 O O . LEU A 1 82 ? 4.340 -0.060 -4.766 1.00 89.44 82 LEU A O 1
ATOM 654 N N . ARG A 1 83 ? 2.897 1.280 -3.691 1.00 91.12 83 ARG A N 1
ATOM 655 C CA . ARG A 1 83 ? 2.133 1.661 -4.887 1.00 91.12 83 ARG A CA 1
ATOM 656 C C . ARG A 1 83 ? 3.014 2.373 -5.911 1.00 91.12 83 ARG A C 1
ATOM 658 O O . ARG A 1 83 ? 2.888 2.103 -7.103 1.00 91.12 83 ARG A O 1
ATOM 665 N N . THR A 1 84 ? 3.863 3.295 -5.464 1.00 89.62 84 THR A N 1
ATOM 666 C CA . THR A 1 84 ? 4.745 4.073 -6.343 1.00 89.62 84 THR A CA 1
ATOM 667 C C . THR A 1 84 ? 5.690 3.155 -7.111 1.00 89.62 84 THR A C 1
ATOM 669 O O . THR A 1 84 ? 5.719 3.224 -8.338 1.00 89.62 84 THR A O 1
ATOM 672 N N . ILE A 1 85 ? 6.355 2.218 -6.428 1.00 86.56 85 ILE A N 1
ATOM 673 C CA . ILE A 1 85 ? 7.201 1.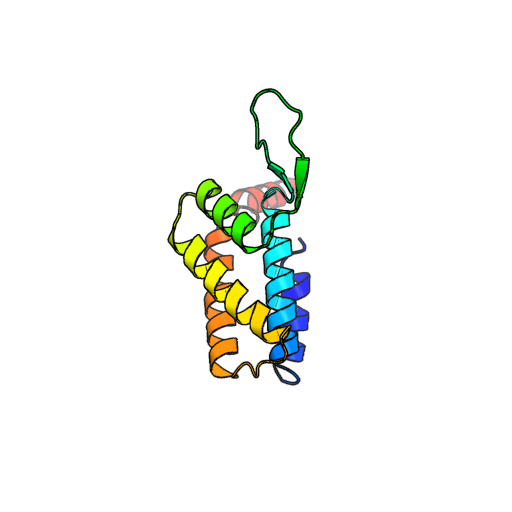215 -7.091 1.00 86.56 85 ILE A CA 1
ATOM 674 C C . ILE A 1 85 ? 6.371 0.308 -8.002 1.00 86.56 85 ILE A C 1
ATOM 676 O O . ILE A 1 85 ? 6.733 0.088 -9.157 1.00 86.56 85 ILE A O 1
ATOM 680 N N . GLY A 1 86 ? 5.205 -0.143 -7.537 1.00 83.56 86 GLY A N 1
ATOM 681 C CA . GLY A 1 86 ? 4.296 -0.962 -8.335 1.00 83.56 86 GLY A CA 1
ATOM 682 C C . GLY A 1 86 ? 3.850 -0.306 -9.650 1.00 83.56 86 GLY A C 1
ATOM 683 O O . GLY A 1 86 ? 3.667 -0.990 -10.657 1.00 83.56 86 GLY A O 1
ATOM 684 N N . ASN A 1 87 ? 3.709 1.022 -9.663 1.00 84.06 87 ASN A N 1
ATOM 685 C CA . ASN A 1 87 ? 3.362 1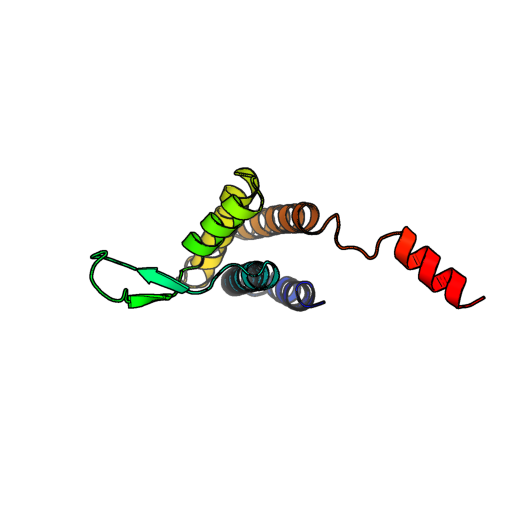.792 -10.857 1.00 84.06 87 ASN A CA 1
ATOM 686 C C . ASN A 1 87 ? 4.520 1.881 -11.865 1.00 84.06 87 ASN A C 1
ATOM 688 O O . ASN A 1 87 ? 4.256 1.852 -13.072 1.00 84.06 87 ASN A O 1
ATOM 692 N N . LEU A 1 88 ? 5.776 1.938 -11.399 1.00 82.50 88 LEU A N 1
ATOM 693 C CA . LEU A 1 88 ? 6.963 1.955 -12.269 1.00 82.50 88 LEU A CA 1
ATOM 694 C C . LEU A 1 88 ? 7.030 0.709 -13.160 1.00 82.50 88 LEU A C 1
ATOM 696 O O . LEU A 1 88 ? 7.364 0.815 -14.339 1.00 82.50 88 LEU A O 1
ATOM 700 N N . GLY A 1 89 ? 6.618 -0.445 -12.624 1.00 70.69 89 GLY A N 1
ATOM 701 C CA . GLY A 1 89 ? 6.570 -1.707 -13.364 1.00 70.69 89 GLY A CA 1
ATOM 702 C C . GLY A 1 89 ? 5.580 -1.736 -14.532 1.00 70.69 89 GLY A C 1
ATOM 703 O O . GLY A 1 89 ? 5.756 -2.510 -15.465 1.00 70.69 89 GLY A O 1
ATOM 704 N N . VAL A 1 90 ? 4.553 -0.881 -14.514 1.00 65.56 90 VAL A N 1
ATOM 705 C CA . VAL A 1 90 ? 3.554 -0.780 -15.595 1.00 65.56 90 VAL A CA 1
ATOM 706 C C . VAL A 1 90 ? 3.984 0.228 -16.663 1.00 65.56 90 VAL A C 1
ATOM 708 O O . VAL A 1 90 ? 3.693 0.039 -17.838 1.00 65.56 90 VAL A O 1
ATOM 711 N N . HIS A 1 91 ? 4.695 1.289 -16.274 1.00 65.06 91 HIS A N 1
ATOM 712 C CA . HIS A 1 91 ? 5.049 2.408 -17.159 1.00 65.06 91 HIS A CA 1
ATOM 713 C C . HIS A 1 91 ? 6.438 2.248 -17.801 1.00 65.06 91 HIS A C 1
ATOM 715 O O . HIS A 1 91 ? 7.090 3.237 -18.132 1.00 65.06 91 HIS A O 1
ATOM 721 N N . SER A 1 92 ? 6.913 1.008 -17.985 1.00 59.19 92 SER A N 1
ATOM 722 C CA . SER A 1 92 ? 8.185 0.679 -18.663 1.00 59.19 92 SER A CA 1
ATOM 723 C C . SER A 1 92 ? 9.433 1.378 -18.095 1.00 59.19 92 SER A C 1
ATOM 725 O O . SER A 1 92 ? 10.461 1.486 -18.760 1.00 59.19 92 SER A O 1
ATOM 727 N N . SER A 1 93 ? 9.368 1.837 -16.844 1.00 63.22 93 SER A N 1
ATOM 728 C CA . SER A 1 93 ? 10.528 2.381 -16.143 1.00 63.22 93 SER A CA 1
ATOM 729 C C . SER A 1 93 ? 11.345 1.220 -15.578 1.00 63.22 93 SER A C 1
ATOM 731 O O . SER A 1 93 ? 10.778 0.289 -15.003 1.00 63.22 93 SER A O 1
ATOM 733 N N . LYS A 1 94 ? 12.675 1.250 -15.740 1.00 70.25 94 LYS A N 1
ATOM 734 C CA . LYS A 1 94 ? 13.554 0.250 -15.117 1.00 70.25 94 LYS A CA 1
ATOM 735 C C . LYS A 1 94 ? 13.430 0.366 -13.601 1.00 70.25 94 LYS A C 1
ATOM 737 O O . LYS A 1 94 ? 13.836 1.372 -13.024 1.00 70.25 94 LYS A O 1
ATOM 742 N N . VAL A 1 95 ? 12.897 -0.670 -12.963 1.00 77.38 95 VAL A N 1
ATOM 743 C CA . VAL A 1 95 ? 12.961 -0.806 -11.508 1.00 77.38 95 VAL A CA 1
ATOM 744 C C . VAL A 1 95 ? 14.299 -1.453 -11.164 1.00 77.38 95 VAL A C 1
ATOM 746 O O . VAL A 1 95 ? 14.648 -2.493 -11.724 1.00 77.38 95 VAL A O 1
ATOM 749 N N . SER A 1 96 ? 15.079 -0.817 -10.290 1.00 81.44 96 SER A N 1
ATOM 750 C CA . SER A 1 96 ? 16.348 -1.390 -9.844 1.00 81.44 96 SER A CA 1
ATOM 751 C C . SER A 1 96 ? 16.103 -2.564 -8.894 1.00 81.44 96 SER A C 1
ATOM 753 O O . SER A 1 96 ? 15.103 -2.608 -8.175 1.00 81.44 96 SER A O 1
ATOM 755 N N . GLN A 1 97 ? 17.048 -3.503 -8.861 1.00 80.69 97 GLN A N 1
ATOM 756 C CA . GLN A 1 97 ? 17.010 -4.628 -7.928 1.00 80.69 97 GLN A CA 1
ATOM 757 C C . GLN A 1 97 ? 16.937 -4.155 -6.470 1.00 80.69 97 GLN A C 1
ATOM 759 O O . GLN A 1 97 ? 16.122 -4.662 -5.708 1.00 80.69 97 GLN A O 1
ATOM 764 N N . ALA A 1 98 ? 17.749 -3.156 -6.104 1.00 79.12 98 ALA A N 1
ATOM 765 C CA . ALA A 1 98 ? 17.760 -2.581 -4.761 1.00 79.12 98 ALA A CA 1
ATOM 766 C C . ALA A 1 98 ? 16.384 -2.015 -4.378 1.00 79.12 98 ALA A C 1
ATOM 768 O O . ALA A 1 98 ? 15.837 -2.384 -3.345 1.00 79.12 98 ALA A O 1
ATOM 769 N N . ALA A 1 99 ? 15.765 -1.225 -5.264 1.00 80.38 99 ALA A N 1
ATOM 770 C CA . ALA A 1 99 ? 14.432 -0.683 -5.016 1.00 80.38 99 ALA A CA 1
ATOM 771 C C . ALA A 1 99 ? 13.379 -1.792 -4.861 1.00 80.38 99 ALA A C 1
ATOM 773 O O .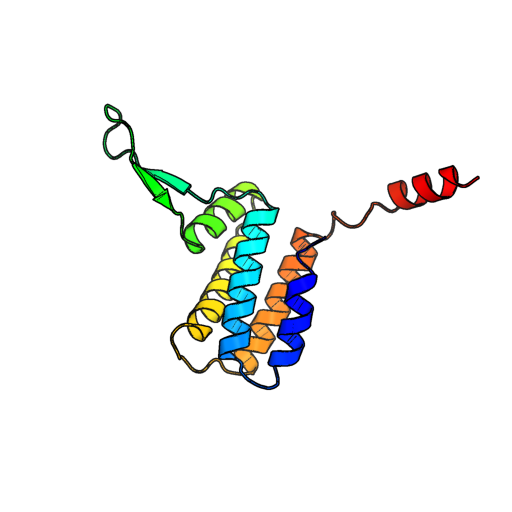 ALA A 1 99 ? 12.514 -1.698 -3.992 1.00 80.38 99 ALA A O 1
ATOM 774 N N . MET A 1 100 ? 13.446 -2.862 -5.663 1.00 83.44 100 MET A N 1
ATOM 775 C CA . MET A 1 100 ? 12.550 -4.013 -5.498 1.00 83.44 100 MET A CA 1
ATOM 776 C C . MET A 1 100 ? 12.761 -4.737 -4.168 1.00 83.44 100 MET A C 1
ATOM 778 O O . MET A 1 100 ? 11.779 -5.116 -3.532 1.00 83.44 100 MET A O 1
ATOM 782 N N . LEU A 1 101 ? 14.010 -4.931 -3.747 1.00 82.44 101 LEU A N 1
ATOM 783 C CA . LEU A 1 101 ? 14.331 -5.596 -2.487 1.00 82.44 101 LEU A CA 1
ATOM 784 C C . LEU A 1 101 ? 13.812 -4.794 -1.287 1.00 82.44 101 LEU A C 1
ATOM 786 O O . LEU A 1 101 ? 13.159 -5.364 -0.415 1.00 82.44 101 LEU A O 1
ATOM 790 N N . ASP A 1 102 ? 14.031 -3.479 -1.273 1.00 85.25 102 ASP A N 1
ATOM 791 C CA . ASP A 1 102 ? 13.501 -2.586 -0.235 1.00 85.25 102 ASP A CA 1
ATOM 792 C C . ASP A 1 102 ? 11.968 -2.605 -0.217 1.00 85.25 102 ASP A C 1
ATOM 794 O O . ASP A 1 102 ? 11.341 -2.652 0.841 1.00 85.25 102 ASP A O 1
ATOM 798 N N . THR A 1 103 ? 11.348 -2.651 -1.400 1.00 84.94 103 THR A N 1
ATOM 799 C CA . THR A 1 103 ? 9.889 -2.759 -1.537 1.00 84.94 103 THR A CA 1
ATOM 800 C C . THR A 1 103 ? 9.365 -4.055 -0.923 1.00 84.94 103 THR A C 1
ATOM 802 O O . THR A 1 103 ? 8.344 -4.032 -0.240 1.00 84.94 103 THR A O 1
ATOM 805 N N . TYR A 1 104 ? 10.043 -5.186 -1.136 1.00 83.69 104 TYR A N 1
ATOM 806 C CA . TYR A 1 104 ? 9.639 -6.458 -0.536 1.00 83.69 104 TYR A CA 1
ATOM 807 C C . TYR A 1 104 ? 9.805 -6.464 0.982 1.00 83.69 104 TYR A C 1
ATOM 809 O O . TYR A 1 104 ? 8.868 -6.863 1.667 1.00 83.69 104 TYR A O 1
ATOM 817 N N . GLN A 1 105 ? 10.931 -5.966 1.502 1.00 86.75 105 GLN A N 1
ATOM 818 C CA . GLN A 1 105 ? 11.154 -5.843 2.949 1.00 86.75 105 GLN A CA 1
ATOM 819 C C . GLN A 1 105 ? 10.076 -4.975 3.610 1.00 86.75 105 GLN A C 1
ATOM 821 O O . GLN A 1 105 ? 9.483 -5.346 4.623 1.00 86.75 105 GLN A O 1
ATOM 826 N N . LEU A 1 106 ? 9.767 -3.827 3.002 1.00 86.56 106 LEU A N 1
ATOM 827 C CA . LEU A 1 106 ? 8.724 -2.938 3.498 1.00 86.56 106 LEU A CA 1
ATOM 828 C C . LEU A 1 106 ? 7.338 -3.597 3.423 1.00 86.56 106 LEU A C 1
ATOM 830 O O . LEU A 1 106 ? 6.515 -3.431 4.325 1.00 86.56 106 LEU A O 1
ATOM 834 N N . TYR A 1 107 ? 7.069 -4.359 2.359 1.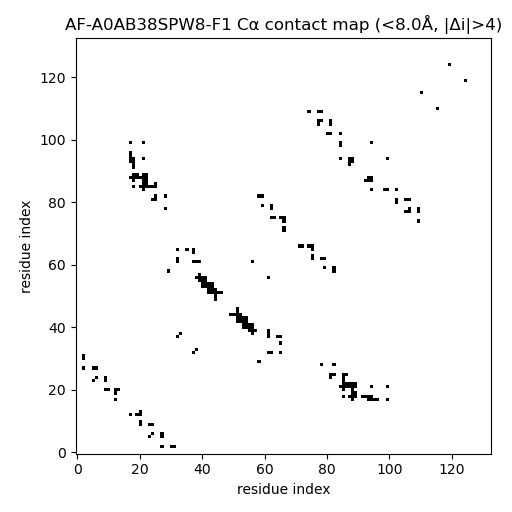00 88.38 107 TYR A N 1
ATOM 835 C CA . TYR A 1 107 ? 5.789 -5.039 2.198 1.00 88.38 107 TYR A CA 1
ATOM 836 C C . TYR A 1 107 ? 5.596 -6.177 3.201 1.00 88.38 107 TYR A C 1
ATOM 838 O O . TYR A 1 107 ? 4.501 -6.323 3.743 1.00 88.38 107 TYR A O 1
ATOM 846 N N . GLU A 1 108 ? 6.646 -6.950 3.471 1.00 85.50 108 GLU A N 1
ATOM 847 C CA . GLU A 1 108 ? 6.662 -7.986 4.503 1.00 85.50 108 GLU A CA 1
ATOM 848 C C . GLU A 1 108 ? 6.317 -7.392 5.868 1.00 85.50 108 GLU A C 1
ATOM 850 O O . GLU A 1 108 ? 5.355 -7.829 6.495 1.00 85.50 108 GLU A O 1
ATOM 855 N N . ARG A 1 109 ? 6.995 -6.312 6.268 1.00 84.19 109 ARG A N 1
ATOM 856 C CA . ARG A 1 109 ? 6.718 -5.639 7.541 1.00 84.19 109 ARG A CA 1
ATOM 857 C C . ARG A 1 109 ? 5.284 -5.114 7.631 1.00 84.19 109 ARG A C 1
ATOM 859 O O . ARG A 1 109 ? 4.604 -5.322 8.633 1.00 84.19 109 ARG A O 1
ATOM 866 N N . ALA A 1 110 ? 4.777 -4.510 6.554 1.00 85.19 110 ALA A N 1
ATOM 867 C CA . ALA A 1 110 ? 3.385 -4.067 6.492 1.00 85.19 110 ALA A CA 1
ATOM 868 C C . ALA A 1 110 ? 2.395 -5.235 6.633 1.00 85.19 110 ALA A C 1
ATOM 870 O O . ALA A 1 110 ? 1.348 -5.086 7.260 1.00 85.19 110 ALA A O 1
ATOM 871 N N . LEU A 1 111 ? 2.697 -6.395 6.042 1.00 85.81 111 LEU A N 1
ATOM 872 C CA . LEU A 1 111 ? 1.879 -7.598 6.178 1.00 85.81 111 LEU A CA 1
ATOM 873 C C . LEU A 1 111 ? 1.922 -8.142 7.604 1.00 85.81 111 LEU A C 1
ATOM 875 O O . LEU A 1 111 ? 0.866 -8.470 8.142 1.00 85.81 111 LEU A O 1
ATOM 879 N N . GLU A 1 112 ? 3.099 -8.214 8.219 1.00 85.12 112 GLU A N 1
ATOM 880 C CA . GLU A 1 112 ? 3.249 -8.650 9.605 1.00 85.12 112 GLU A CA 1
ATOM 881 C C . GLU A 1 112 ? 2.423 -7.785 10.548 1.00 85.12 112 GLU A C 1
ATOM 883 O O . GLU A 1 112 ? 1.628 -8.321 11.312 1.00 85.12 112 GLU A O 1
ATOM 888 N N . ASP A 1 113 ? 2.525 -6.462 10.449 1.00 83.94 113 ASP A N 1
ATOM 889 C CA . ASP A 1 113 ? 1.793 -5.557 11.334 1.00 83.94 113 ASP A CA 1
ATOM 890 C C . ASP A 1 113 ? 0.276 -5.629 11.103 1.00 83.94 113 ASP A C 1
ATOM 892 O O . ASP A 1 113 ? -0.508 -5.731 12.048 1.00 83.94 113 ASP A O 1
ATOM 896 N N . LEU A 1 114 ? -0.160 -5.657 9.840 1.00 82.38 114 LEU A N 1
ATOM 897 C CA . LEU A 1 114 ? -1.581 -5.671 9.478 1.00 82.38 114 LEU A CA 1
ATOM 898 C C . LEU A 1 114 ? -2.271 -7.027 9.693 1.00 82.38 114 LEU A C 1
ATOM 900 O O . LEU A 1 114 ? -3.506 -7.092 9.709 1.00 82.38 114 LEU A O 1
ATOM 904 N N . PHE A 1 115 ? -1.515 -8.123 9.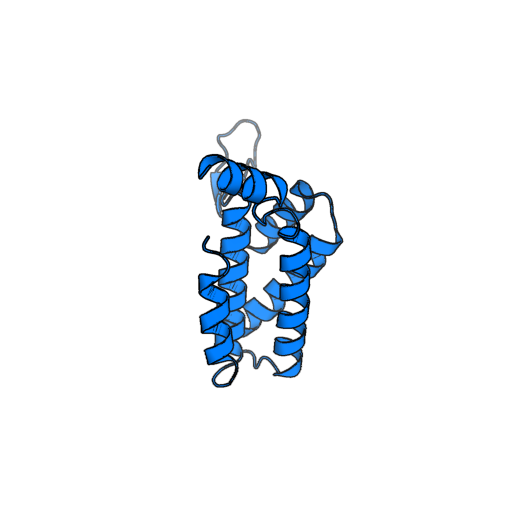774 1.00 78.62 115 PHE A N 1
ATOM 905 C CA . PHE A 1 115 ? -2.043 -9.485 9.906 1.00 78.62 115 PHE A CA 1
ATOM 906 C C . PHE A 1 115 ? -1.571 -10.216 11.170 1.00 78.62 115 PHE A C 1
ATOM 908 O O . PHE A 1 115 ? -2.017 -11.346 11.374 1.00 78.62 115 PHE A O 1
ATOM 915 N N . LYS A 1 116 ? -0.767 -9.584 12.039 1.00 70.56 116 LYS A N 1
ATOM 916 C CA . LYS A 1 116 ? -0.230 -10.166 13.286 1.00 70.56 116 LYS A CA 1
ATOM 917 C C . LYS A 1 116 ? -1.289 -10.833 14.163 1.00 70.56 116 LYS A C 1
ATOM 919 O O . LYS A 1 116 ? -1.021 -11.858 14.774 1.00 70.56 116 LYS A O 1
ATOM 924 N N . ASP A 1 117 ? -2.505 -10.289 14.152 1.00 56.59 117 ASP A N 1
ATOM 925 C CA . ASP A 1 117 ? -3.641 -10.745 14.964 1.00 56.59 117 ASP A CA 1
ATOM 926 C C . ASP A 1 117 ? -4.620 -11.679 14.217 1.00 56.59 117 ASP A C 1
ATOM 928 O O . ASP A 1 117 ? -5.740 -11.917 14.666 1.00 56.59 117 ASP A O 1
ATOM 932 N N . ARG A 1 118 ? -4.242 -12.192 13.032 1.00 53.28 118 ARG A N 1
ATOM 933 C CA . ARG A 1 118 ? -5.101 -13.045 12.177 1.00 53.28 118 ARG A CA 1
ATOM 934 C C . ARG A 1 118 ? -4.577 -14.459 11.935 1.00 53.28 118 ARG A C 1
ATOM 936 O O . ARG A 1 118 ? -5.147 -15.179 11.112 1.00 53.28 118 ARG A O 1
ATOM 943 N N . GLY A 1 119 ? -3.533 -14.875 12.648 1.00 55.66 119 GLY A N 1
ATOM 944 C CA . GLY A 1 119 ? -3.344 -16.300 12.908 1.00 55.66 119 GLY A CA 1
ATOM 945 C C . GLY A 1 119 ? -4.533 -16.813 13.720 1.00 55.66 119 GLY A C 1
ATOM 946 O O . GLY A 1 119 ? -5.090 -16.068 14.526 1.00 55.66 119 GLY A O 1
ATOM 947 N N . GLU A 1 120 ? -4.958 -18.058 13.498 1.00 54.47 120 GLU A N 1
ATOM 948 C CA . GLU A 1 120 ? -5.885 -18.708 14.426 1.00 54.47 120 GLU A CA 1
ATOM 949 C C . GLU A 1 120 ? -5.323 -18.537 15.842 1.00 54.47 120 GLU A C 1
ATOM 951 O O . GLU A 1 120 ? -4.150 -18.850 16.069 1.00 54.47 120 GLU A O 1
ATOM 956 N N . SER A 1 121 ? -6.102 -17.963 16.767 1.00 61.50 121 SER A N 1
ATOM 957 C CA . SER A 1 121 ? -5.550 -17.672 18.086 1.00 61.50 121 SER A CA 1
ATOM 958 C C . SER A 1 121 ? -5.084 -18.985 18.712 1.00 61.50 121 SER A C 1
ATOM 960 O O . SER A 1 121 ? -5.717 -20.029 18.536 1.00 61.50 121 SER A O 1
ATOM 962 N N . THR A 1 122 ? -4.003 -18.964 19.493 1.00 58.81 122 THR A N 1
ATOM 963 C CA . THR A 1 122 ? -3.558 -20.161 20.227 1.00 58.81 122 THR A CA 1
ATOM 964 C C . THR A 1 122 ? -4.714 -20.780 21.024 1.00 58.81 122 THR A C 1
ATOM 966 O O . THR A 1 122 ? -4.797 -21.997 21.168 1.00 58.81 122 THR A O 1
ATOM 969 N N . LYS A 1 123 ? -5.667 -19.953 21.480 1.00 63.50 123 LYS A N 1
ATOM 970 C CA . LYS A 1 123 ? -6.897 -20.387 22.153 1.00 63.50 123 LYS A CA 1
ATOM 971 C C . LYS A 1 123 ? -7.841 -21.169 21.231 1.00 63.50 123 LYS A C 1
ATOM 973 O O . LYS A 1 123 ? -8.394 -22.171 21.676 1.00 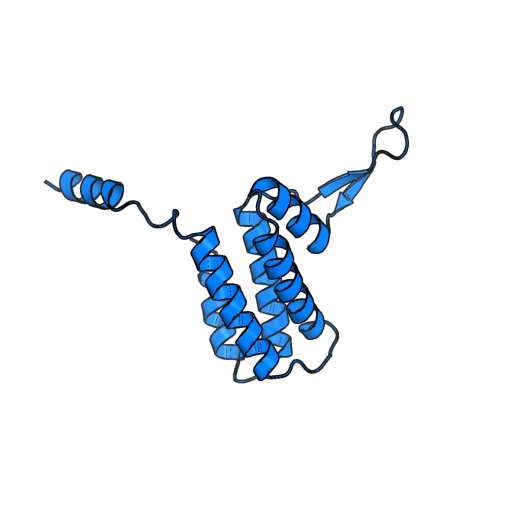63.50 123 LYS A O 1
ATOM 978 N N . ASP A 1 124 ? -8.002 -20.761 19.976 1.00 72.44 124 ASP A N 1
ATOM 979 C CA . ASP A 1 124 ? -8.829 -21.455 18.980 1.00 72.44 124 ASP A CA 1
ATOM 980 C C . ASP A 1 124 ? -8.201 -22.792 18.559 1.00 72.44 124 ASP A C 1
ATOM 982 O O . ASP A 1 124 ? -8.895 -23.811 18.510 1.00 72.44 124 ASP A O 1
ATOM 986 N N . ILE A 1 125 ? -6.871 -22.832 18.404 1.00 70.12 125 ILE A N 1
ATOM 987 C CA . ILE A 1 125 ? -6.116 -24.077 18.178 1.00 70.12 125 ILE A CA 1
ATOM 988 C C . ILE A 1 125 ? -6.311 -25.039 19.360 1.00 70.12 125 ILE A C 1
ATOM 990 O O . ILE A 1 125 ? -6.646 -26.209 19.162 1.00 70.12 125 ILE A O 1
ATOM 994 N N . ILE A 1 126 ? -6.165 -24.551 20.600 1.00 75.00 126 ILE A N 1
ATOM 995 C CA . ILE A 1 126 ? -6.392 -25.345 21.819 1.00 75.00 126 ILE A CA 1
ATOM 996 C C . ILE A 1 126 ? -7.838 -25.854 21.882 1.00 75.00 126 ILE A C 1
ATOM 998 O O . ILE A 1 126 ? -8.068 -27.007 22.251 1.00 75.00 126 ILE A O 1
ATOM 1002 N N . LYS A 1 127 ? -8.821 -25.021 21.524 1.00 84.44 127 LYS A N 1
ATOM 1003 C CA . LYS A 1 127 ? -10.239 -25.399 21.520 1.00 84.44 127 LYS A CA 1
ATOM 1004 C C . LYS A 1 127 ? -10.515 -26.523 20.521 1.00 84.44 127 LYS A C 1
ATOM 1006 O O . LYS A 1 127 ? -11.188 -27.483 20.885 1.00 84.44 127 LYS A O 1
ATOM 1011 N N . ARG A 1 128 ? -9.956 -26.448 19.309 1.00 81.44 128 ARG A N 1
ATOM 1012 C CA . ARG A 1 128 ? -10.065 -27.519 18.308 1.00 81.44 128 ARG A CA 1
ATOM 1013 C C . ARG A 1 128 ? -9.401 -28.812 18.782 1.00 81.44 128 ARG A C 1
ATOM 1015 O O . ARG A 1 128 ? -10.010 -29.867 18.673 1.00 81.44 128 ARG A O 1
ATOM 1022 N N . LEU A 1 129 ? -8.203 -28.739 19.368 1.00 65.81 129 LEU A N 1
ATOM 1023 C CA . LEU A 1 129 ? -7.511 -29.918 19.912 1.00 65.81 129 LEU A CA 1
ATOM 1024 C C . LEU A 1 129 ? -8.311 -30.604 21.028 1.00 65.81 129 LEU A C 1
ATOM 1026 O O . LEU A 1 129 ? -8.372 -31.827 21.079 1.00 65.81 129 LEU A O 1
ATOM 1030 N N . ARG A 1 130 ? -8.967 -29.828 21.899 1.00 84.38 130 ARG A N 1
ATOM 1031 C CA . ARG A 1 130 ? -9.834 -30.365 22.961 1.00 84.38 130 ARG A CA 1
ATOM 1032 C C . ARG A 1 130 ? -11.132 -30.980 22.439 1.00 84.38 130 ARG A C 1
ATOM 1034 O O . ARG A 1 130 ? -11.677 -31.831 23.123 1.00 84.38 130 ARG A O 1
ATOM 1041 N N . ALA A 1 131 ? -11.612 -30.567 21.266 1.00 74.12 131 ALA A N 1
ATOM 1042 C CA . ALA A 1 131 ? -12.804 -31.131 20.630 1.00 74.12 131 ALA A CA 1
ATOM 1043 C C . ALA A 1 131 ? -12.554 -32.497 19.956 1.00 74.12 131 ALA A C 1
ATOM 1045 O O . ALA A 1 131 ? -13.504 -33.145 19.531 1.00 74.12 131 ALA A O 1
ATOM 1046 N N . HIS A 1 132 ? -11.291 -32.927 19.851 1.00 61.88 132 HIS A N 1
ATOM 1047 C CA . HIS A 1 132 ? -10.900 -34.265 19.393 1.00 61.88 132 HIS A CA 1
ATOM 1048 C C . HIS A 1 132 ? -10.676 -35.265 20.543 1.00 61.88 132 HIS A C 1
ATOM 1050 O O . HIS A 1 132 ? -10.242 -36.387 20.286 1.00 61.88 132 HIS A O 1
ATOM 1056 N N . ARG A 1 133 ? -10.930 -34.860 21.792 1.00 47.16 133 ARG A N 1
ATOM 1057 C CA . ARG A 1 133 ? -10.894 -35.717 22.982 1.00 47.16 133 ARG A CA 1
ATOM 1058 C C . ARG A 1 133 ? -12.313 -36.079 23.395 1.00 47.16 133 ARG A C 1
ATOM 1060 O O . ARG A 1 133 ? -12.489 -37.232 23.837 1.00 47.16 133 ARG A O 1
#

Radius of gyration: 18.39 Å; Cα contacts (8 Å, |Δi|>4): 128; chains: 1; bounding box: 47×55×42 Å

Mean predicted aligned error: 11.01 Å

pLDDT: mean 77.67, std 13.88, range [36.84, 94.81]

Secondary structure (DSSP, 8-state):
--SGGGHHHHHHHTTT-HHHHHHHHHHHHHHHHHHTT--SEEEE-SSTTSPPEEEEPPHHHHHHHHHHHHT-HHHHHHHHHHHHHHHHTTTT----HHHHHHHHHHHHHHHHHHHTT-SPPHHHHHHHHHTT-